Protein 1UHA (pdb70)

B-factor: mean 18.32, std 7.36, range [8.56, 45.76]

Solvent-accessible surface area: 5389 Å² total; per-residue (Å²): 116,62,84,0,7,144,186,13,116,51,136,170,6,93,92,19,81,0,0,8,87,187,1,95,28,7,36,74,124,126,66,20,33,169,27,27,66,26,49,45,74,10,88,57,0,5,204,106,56,87,45,66,104,7,59,93,103,7,7,0,6,86,155,1,124,7,7,146,56,109,109,46,23,104,106,46,25,66,22,60,49,181

Organism: Phytolacca americana (NCBI:txid3527)

Radius of gyration: 13.62 Å; Cα contacts (8 Å, |Δi|>4): 193; chains: 1; bounding box: 22×28×40 Å

Secondary structure (DSSP, 8-state):
---SBGGGTTBPPGGGPEEPTTS-EESSHHHHSTT--B-TTTTB-BGGGTTBPPSTT-EE-TTSBEE-SHHHHSTT--B---

Nearest PDB structures (foldseek):
  1ulm-assembly1_A  TM=9.918E-01  e=1.922E-17  Phytolacca americana
  1ulk-assembly1_B  TM=8.907E-01  e=1.163E-13  Phytolacca americana
  2x52-assembly1_B  TM=5.582E-01  e=2.198E-09  Triticum aestivum
  9wga-assembly1_A-2  TM=5.608E-01  e=3.756E-09  Triticum aestivum
  2dkv-assembly1_A  TM=1.006E+00  e=9.922E-05  Oryza sativa Japonica Group

CATH classification: 3.30.60.10 (+1 more: 3.30.60.10)

InterPro domains:
  IPR001002 Chitin-binding, type 1 [PF00187] (3-40)
  IPR001002 Chitin-binding, type 1 [PF00187] (44-81)
  IPR001002 Chitin-binding, type 1 [PR00451] (11-19)
  IPR001002 Chitin-binding, type 1 [PR00451] (19-26)
  IPR001002 Chitin-binding, type 1 [PR00451] (26-33)
  IPR001002 Chitin-binding, type 1 [PS50941] (1-42)
  IPR001002 Chitin-binding, type 1 [PS50941] (44-82)
  IPR001002 Chitin-binding, type 1 [SM00270] (3-40)
  IPR001002 Chitin-binding, type 1 [SM00270] (44-81)
  IPR018371 Chitin-binding, type 1, conserved site [PS00026] (13-32)
  IPR036861 Endochitinase-like superfamily [G3DSA:3.30.60.10] (1-41)
  IPR036861 Endochitinase-like superfamily [G3DSA:3.30.60.10] (42-82)
  IPR036861 Endochitinase-like superfamily [SSF57016] (3-43)
  IPR036861 Endochitinase-like superfamily [SSF57016] (43-81)

GO terms:
  GO:0008061 chitin binding (F, IDA)
  GO:0045840 positive regulation of mitotic nuclear division (P, IDA)

Sequence (82 aa):
APECGERASGKRCPNGKCCSQWGYCGTTDNYCGQGCQSQCDYWRCGRDFGGRLCEEDMCCSKYGWCGYSDDHCEDGCQSQCD

Foldseek 3Di:
DACADPVNVHDADPQLFWQALVRDGDHDCRRLNPNTDDSNCQFFADPVPVRDDHTPLFWQALVGGTHNDCRRQDPNTDDSND

Structure (mmCIF, N/CA/C/O backbone):
data_1UHA
#
_entry.id   1UHA
#
_cell.length_a   23.240
_cell.length_b   56.950
_cell.length_c   29.620
_cell.angle_alpha   90.00
_cell.angle_beta   109.30
_cell.angle_gamma   90.00
#
_symmetry.space_group_name_H-M   'P 1 21 1'
#
loop_
_entity.id
_entity.type
_entity.pdbx_description
1 polymer lectin-D2
2 non-polymer 'CALCIUM ION'
3 water water
#
loop_
_atom_site.group_PDB
_atom_site.id
_atom_site.type_symbol
_atom_site.label_atom_id
_atom_site.label_alt_id
_atom_site.label_comp_id
_atom_site.label_asym_id
_atom_site.label_entity_id
_atom_site.label_seq_id
_atom_site.pdbx_PDB_ins_code
_atom_site.Cartn_x
_atom_site.Cartn_y
_atom_site.Cartn_z
_atom_site.occupancy
_atom_site.B_iso_or_equiv
_atom_site.auth_seq_id
_atom_site.auth_comp_id
_atom_site.auth_asym_id
_atom_site.auth_atom_id
_atom_site.pdbx_PDB_model_num
ATOM 1 N N . ALA A 1 1 ? 2.208 22.362 29.980 1.00 29.04 1 ALA A N 1
ATOM 2 C CA . ALA A 1 1 ? 2.863 21.460 30.966 1.00 28.70 1 ALA A CA 1
ATOM 3 C C . ALA A 1 1 ? 3.289 20.161 30.288 1.00 28.22 1 ALA A C 1
ATOM 4 O O . ALA A 1 1 ? 2.491 19.520 29.601 1.00 29.14 1 ALA A O 1
ATOM 6 N N . PRO A 1 2 ? 4.558 19.760 30.472 1.00 28.44 2 PRO A N 1
ATOM 7 C CA . PRO A 1 2 ? 5.078 18.528 29.870 1.00 26.75 2 PRO A CA 1
ATOM 8 C C . PRO A 1 2 ? 4.082 17.383 29.999 1.00 25.88 2 PRO A C 1
ATOM 9 O O . PRO A 1 2 ? 3.481 17.190 31.054 1.00 26.75 2 PRO A O 1
ATOM 13 N N . GLU A 1 3 ? 3.905 16.630 28.9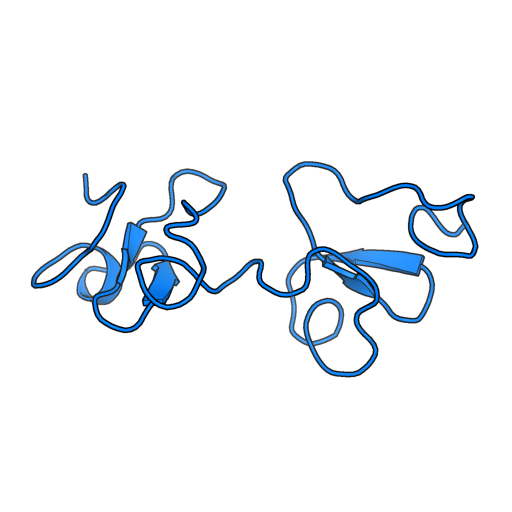20 1.00 23.90 3 GLU A N 1
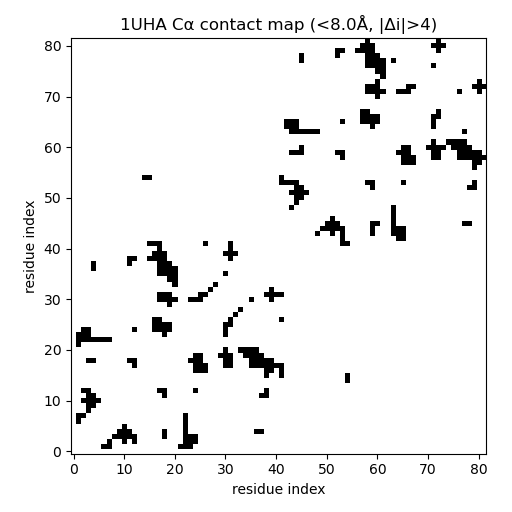ATOM 14 C CA . GLU A 1 3 ? 2.957 15.524 28.922 1.00 21.91 3 GLU A CA 1
ATOM 15 C C . GLU A 1 3 ? 3.603 14.160 28.728 1.00 18.99 3 GLU A C 1
ATOM 16 O O . GLU A 1 3 ? 2.929 13.135 28.820 1.00 18.72 3 GLU A O 1
ATOM 22 N N . CYS A 1 4 ? 4.902 14.141 28.452 1.00 15.31 4 CYS A N 1
ATOM 23 C CA . CYS A 1 4 ? 5.596 12.879 28.245 1.00 13.23 4 CYS A CA 1
ATOM 24 C C . CYS A 1 4 ? 7.072 12.982 28.609 1.00 12.87 4 CYS A C 1
ATOM 25 O O . CYS A 1 4 ? 7.617 14.077 28.756 1.00 12.90 4 CYS A O 1
ATOM 28 N N . GLY A 1 5 ? 7.711 11.829 28.764 1.00 13.30 5 GLY A N 1
ATOM 29 C CA . GLY A 1 5 ? 9.129 11.811 29.067 1.00 14.42 5 GLY A CA 1
ATOM 30 C C . GLY A 1 5 ? 9.532 11.873 30.526 1.00 15.89 5 GLY A C 1
ATOM 31 O O . GLY A 1 5 ? 8.708 11.705 31.430 1.00 14.65 5 GLY A O 1
ATOM 32 N N . GLU A 1 6 ? 10.818 12.129 30.743 1.00 16.97 6 GLU A N 1
ATOM 33 C CA . GLU A 1 6 ? 11.390 12.210 32.079 1.00 20.36 6 GLU A CA 1
ATOM 34 C C . GLU A 1 6 ? 10.737 13.268 32.956 1.00 22.08 6 GLU A C 1
ATOM 35 O O . GLU A 1 6 ? 10.777 13.170 34.180 1.00 24.31 6 GLU A O 1
ATOM 41 N N . ARG A 1 7 ? 10.143 14.281 32.335 1.00 21.38 7 ARG A N 1
ATOM 42 C CA . ARG A 1 7 ? 9.482 15.339 33.088 1.00 23.72 7 ARG A CA 1
ATOM 43 C C . ARG A 1 7 ? 8.016 15.050 33.344 1.00 23.50 7 ARG A C 1
ATOM 44 O O . ARG A 1 7 ? 7.322 15.846 33.969 1.00 24.71 7 ARG A O 1
ATOM 52 N N . ALA A 1 8 ? 7.552 13.909 32.848 1.00 22.85 8 ALA A N 1
ATOM 53 C CA . ALA A 1 8 ? 6.171 13.486 33.026 1.00 22.05 8 ALA A CA 1
ATOM 54 C C . ALA A 1 8 ? 6.139 12.087 33.631 1.00 21.16 8 ALA A C 1
ATOM 55 O O . ALA A 1 8 ? 5.284 11.270 33.298 1.00 20.58 8 ALA A O 1
ATOM 57 N N . SER A 1 9 ? 7.094 11.820 34.516 1.00 20.45 9 SER A N 1
ATOM 58 C CA . SER A 1 9 ? 7.190 10.534 35.199 1.00 19.90 9 SER A CA 1
ATOM 59 C C . SER A 1 9 ? 7.335 9.328 34.271 1.00 18.75 9 SER A C 1
ATOM 60 O O . SER A 1 9 ? 6.995 8.205 34.649 1.00 20.88 9 SER A O 1
ATOM 63 N N . GLY A 1 10 ? 7.833 9.553 33.058 1.00 16.28 10 GLY A N 1
ATOM 64 C CA . GLY A 1 10 ? 8.021 8.452 32.130 1.00 15.50 10 GLY A CA 1
ATOM 65 C C . GLY A 1 10 ? 6.830 8.124 31.249 1.00 15.36 10 GLY A C 1
ATOM 66 O O . GLY A 1 10 ? 6.832 7.104 30.553 1.00 16.22 10 GLY A O 1
ATOM 67 N N . LYS A 1 11 ? 5.808 8.972 31.279 1.00 13.86 11 LYS A N 1
ATOM 68 C CA . LYS A 1 11 ? 4.626 8.750 30.454 1.00 14.39 11 LYS A CA 1
ATOM 69 C C . LYS A 1 11 ? 4.997 8.740 28.978 1.00 14.51 11 LYS A C 1
ATOM 70 O O . LYS A 1 11 ? 5.830 9.527 28.531 1.00 14.11 11 LYS A O 1
ATOM 76 N N . ARG A 1 12 ? 4.370 7.842 28.226 1.00 15.08 12 ARG A N 1
ATOM 77 C CA . ARG A 1 12 ? 4.604 7.746 26.793 1.00 15.65 12 ARG A CA 1
ATOM 78 C C . ARG A 1 12 ? 3.428 8.401 26.082 1.00 15.95 12 ARG A C 1
ATOM 79 O O . ARG A 1 12 ? 2.329 8.480 26.629 1.00 16.25 12 ARG A O 1
ATOM 87 N N . CYS A 1 13 ? 3.662 8.875 24.865 1.00 14.83 13 CYS A N 1
ATOM 88 C CA . CYS A 1 13 ? 2.610 9.527 24.097 1.00 14.89 13 CYS A CA 1
ATOM 89 C C . CYS A 1 13 ? 1.568 8.549 23.580 1.00 16.25 13 CYS A C 1
ATOM 90 O O . CYS A 1 13 ? 1.883 7.412 23.224 1.00 17.24 13 CYS A O 1
ATOM 93 N N . PRO A 1 14 ? 0.304 8.984 23.534 1.00 16.61 14 PRO A N 1
ATOM 94 C CA . PRO A 1 14 ? -0.764 8.118 23.041 1.00 17.88 14 PRO A CA 1
ATOM 95 C C . PRO A 1 14 ? -0.601 7.938 21.536 1.00 18.56 14 PRO A C 1
ATOM 96 O O . PRO A 1 14 ? 0.069 8.736 20.875 1.00 17.31 14 PRO A O 1
ATOM 100 N N . ASN A 1 15 ? -1.204 6.882 21.008 1.00 18.92 15 ASN A N 1
ATOM 101 C CA . ASN A 1 15 ? -1.143 6.587 19.582 1.00 20.40 15 ASN A CA 1
ATOM 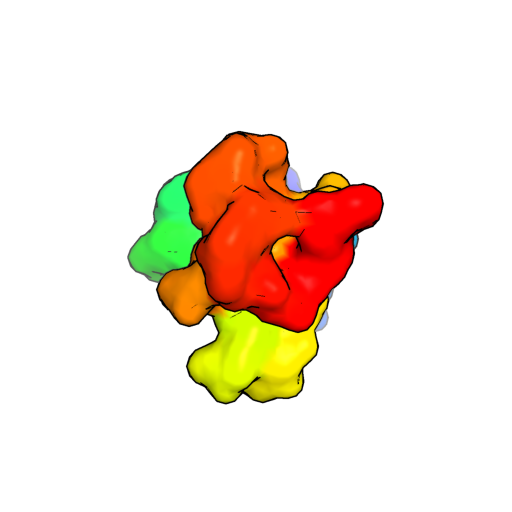102 C C . ASN A 1 15 ? 0.285 6.490 19.049 1.00 19.33 15 ASN A C 1
ATOM 103 O O . ASN A 1 15 ? 0.551 6.834 17.896 1.00 18.52 15 ASN A O 1
ATOM 108 N N . GLY A 1 16 ? 1.193 6.023 19.904 1.00 17.76 16 GLY A N 1
ATOM 109 C CA . GLY A 1 16 ? 2.588 5.845 19.530 1.00 16.22 16 GLY A CA 1
ATOM 110 C C . GLY A 1 16 ? 3.384 7.050 19.058 1.00 14.54 16 GLY A C 1
ATOM 111 O O . GLY A 1 16 ? 4.444 6.882 18.451 1.00 15.71 16 GLY A O 1
ATOM 112 N N . LYS A 1 17 ? 2.903 8.257 19.337 1.00 14.09 17 LYS A N 1
ATOM 113 C CA . LYS A 1 17 ? 3.605 9.465 18.909 1.00 13.71 17 LYS A CA 1
ATOM 114 C C . LYS A 1 17 ? 4.954 9.669 19.599 1.00 12.71 17 LYS A C 1
ATOM 115 O O . LYS A 1 17 ? 5.211 9.125 20.675 1.00 12.55 17 LYS A O 1
ATOM 121 N N . CYS A 1 18 ? 5.815 10.463 18.968 1.00 10.02 18 CYS A N 1
ATOM 122 C CA . CYS A 1 18 ? 7.143 10.745 19.505 1.00 9.54 18 CYS A CA 1
ATOM 123 C C . CYS A 1 18 ? 7.101 11.773 20.617 1.00 10.49 18 CYS A C 1
ATOM 124 O O . CYS A 1 18 ? 6.330 12.728 20.564 1.00 11.37 18 CYS A O 1
ATOM 127 N N . CYS A 1 19 ? 7.945 11.574 21.621 1.00 11.38 19 CYS A N 1
ATOM 128 C CA . CYS A 1 19 ? 8.034 12.513 22.725 1.00 10.91 19 CYS A CA 1
ATOM 129 C C . CYS A 1 19 ? 9.298 13.342 22.494 1.00 11.02 19 CYS A C 1
ATOM 130 O O . CYS A 1 19 ? 10.410 12.809 22.467 1.00 11.70 19 CYS A O 1
ATOM 133 N N . SER A 1 20 ? 9.121 14.645 22.314 1.00 10.91 20 SER A N 1
ATOM 134 C CA . SER A 1 20 ? 10.241 15.545 22.053 1.00 11.96 20 SER A CA 1
ATOM 135 C C . SER A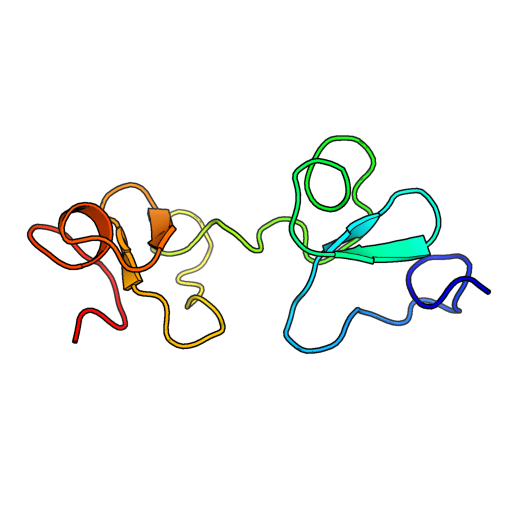 1 20 ? 11.165 15.707 23.250 1.00 12.36 20 SER A C 1
ATOM 136 O O . SER A 1 20 ? 10.834 15.319 24.372 1.00 11.76 20 SER A O 1
ATOM 139 N N . GLN A 1 21 ? 12.325 16.302 23.0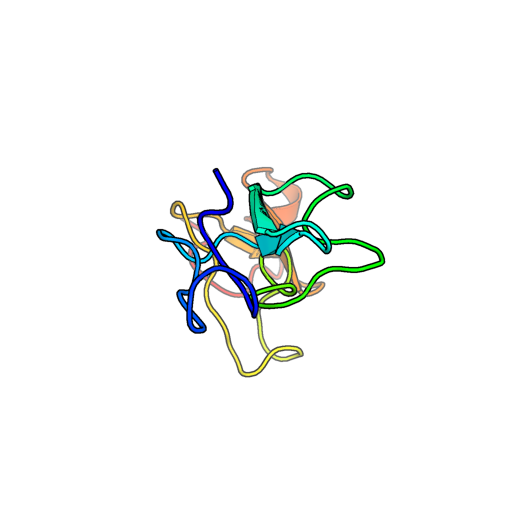01 1.00 15.47 21 GLN A N 1
ATOM 140 C CA . GLN A 1 21 ? 13.304 16.536 24.052 1.00 15.45 21 GLN A CA 1
ATOM 141 C C . GLN A 1 21 ? 12.712 17.324 25.213 1.00 14.25 21 GLN A C 1
ATOM 142 O O . GLN A 1 21 ? 13.123 17.154 26.360 1.00 15.05 21 GLN A O 1
ATOM 148 N N . TRP A 1 22 ? 11.734 18.175 24.919 1.00 12.95 22 TRP A N 1
ATOM 149 C CA . TRP A 1 22 ? 11.134 19.006 25.952 1.00 12.86 22 TRP A CA 1
ATOM 150 C C . TRP A 1 22 ? 9.845 18.493 26.575 1.00 12.69 22 TRP A C 1
ATOM 151 O O . TRP A 1 22 ? 9.187 19.204 27.335 1.00 14.92 22 TRP A O 1
ATOM 162 N N . GLY A 1 23 ? 9.488 17.254 26.255 1.00 11.07 23 GLY A N 1
ATOM 163 C CA . GLY A 1 23 ? 8.307 16.659 26.849 1.00 10.84 23 GLY A CA 1
ATOM 164 C C . GLY A 1 23 ? 6.955 16.860 26.202 1.00 10.97 23 GLY A C 1
ATOM 165 O O . GLY A 1 23 ? 5.945 16.862 26.896 1.00 11.85 23 GLY A O 1
ATOM 166 N N . TYR A 1 24 ? 6.923 17.027 24.886 1.00 9.65 24 TYR A N 1
ATOM 167 C CA . TYR A 1 24 ? 5.657 17.201 24.186 1.00 10.92 24 TYR A CA 1
ATOM 168 C C . TYR A 1 24 ? 5.517 16.146 23.099 1.00 9.90 24 TYR A C 1
ATOM 169 O O . TYR A 1 24 ? 6.512 15.682 22.540 1.00 11.01 24 TYR A O 1
ATOM 178 N N . CYS A 1 25 ? 4.273 15.770 22.811 1.00 11.03 25 CYS A N 1
ATOM 179 C CA . CYS A 1 25 ? 3.974 14.750 21.812 1.00 10.64 25 CYS A CA 1
ATOM 180 C C . CYS A 1 25 ? 3.748 15.303 20.411 1.00 11.44 25 CYS A C 1
ATOM 181 O O . CYS A 1 25 ? 3.072 16.316 20.230 1.00 12.87 25 CYS A O 1
ATOM 184 N N . GLY A 1 26 ? 4.306 14.617 19.418 1.00 12.37 26 GLY A N 1
ATOM 185 C CA . GLY A 1 26 ? 4.154 15.054 18.044 1.00 13.26 26 GLY A CA 1
ATOM 186 C C . GLY A 1 26 ? 4.693 14.040 17.054 1.00 13.26 26 GLY A C 1
ATOM 187 O O . GLY A 1 26 ? 5.219 12.996 17.446 1.00 12.46 26 GLY A O 1
ATOM 188 N N . THR A 1 27 ? 4.568 14.351 15.768 1.00 14.89 27 THR A N 1
ATOM 189 C CA . THR A 1 27 ? 5.035 13.456 14.716 1.00 15.44 27 THR A CA 1
ATOM 190 C C . THR A 1 27 ? 5.956 14.133 13.705 1.00 15.42 27 THR A C 1
ATOM 191 O O . THR A 1 27 ? 6.433 13.485 12.773 1.00 16.15 27 THR A O 1
ATOM 195 N N . THR A 1 28 ? 6.206 15.429 13.873 1.00 17.52 28 THR A N 1
ATOM 196 C CA . THR A 1 28 ? 7.091 16.133 12.946 1.00 19.14 28 THR A CA 1
ATOM 197 C C . THR A 1 28 ? 8.537 15.876 13.353 1.00 20.08 28 THR A C 1
ATOM 198 O O . THR A 1 28 ? 8.796 15.306 14.411 1.00 18.83 28 THR A O 1
ATOM 202 N N . ASP A 1 29 ? 9.477 16.301 12.515 1.00 20.41 29 ASP A N 1
ATOM 203 C CA . ASP A 1 29 ? 10.893 16.104 12.806 1.00 21.57 29 ASP A CA 1
ATOM 204 C C . ASP A 1 29 ? 11.309 16.757 14.121 1.00 21.73 29 ASP A C 1
ATOM 205 O O . ASP A 1 29 ? 12.307 16.366 14.722 1.00 21.11 29 ASP A O 1
ATOM 210 N N . ASN A 1 30 ? 10.545 17.749 14.566 1.00 21.69 30 ASN A N 1
ATOM 211 C CA . ASN A 1 30 ? 10.859 18.440 15.811 1.00 21.30 30 ASN A CA 1
ATOM 212 C C . ASN A 1 30 ? 10.486 17.611 17.037 1.00 20.34 30 ASN A C 1
ATOM 213 O O . A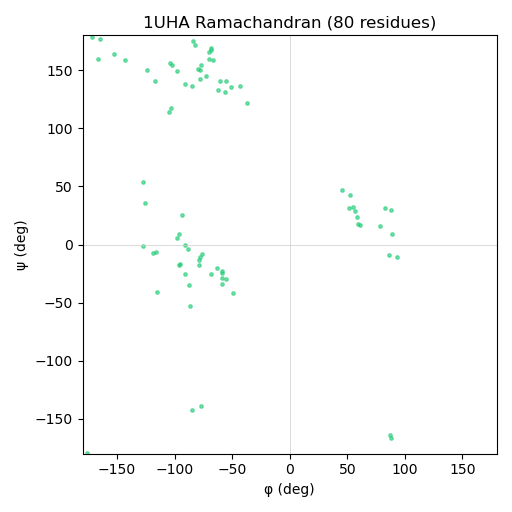SN A 1 30 ? 10.815 17.971 18.165 1.00 20.84 30 ASN A O 1
ATOM 218 N N . TYR A 1 31 ? 9.803 16.496 16.806 1.00 16.49 31 TYR A N 1
ATOM 219 C CA . TYR A 1 31 ? 9.392 15.606 17.886 1.00 14.60 31 TYR A CA 1
ATOM 220 C C . TYR A 1 31 ? 10.084 14.256 17.769 1.00 14.20 31 TYR A C 1
ATOM 221 O O . TYR A 1 31 ? 10.520 13.681 18.765 1.00 13.24 31 TYR A O 1
ATOM 230 N N . CYS A 1 32 ? 10.190 13.762 16.540 1.00 14.22 32 CYS A N 1
ATOM 231 C CA . CYS A 1 32 ? 10.798 12.461 16.282 1.00 15.75 32 CYS A CA 1
ATOM 232 C C . CYS A 1 32 ? 12.274 12.540 15.919 1.00 18.75 32 CYS A C 1
ATOM 233 O O . CYS A 1 32 ? 12.988 11.537 15.982 1.00 20.65 32 CYS A O 1
ATOM 236 N N . GLY A 1 33 ? 12.725 13.731 15.544 1.00 19.34 33 GLY A N 1
ATOM 237 C CA . GLY A 1 33 ? 14.111 13.908 15.153 1.00 21.65 33 GLY A CA 1
ATOM 238 C C . GLY A 1 33 ? 15.104 13.963 16.298 1.00 22.99 33 GLY A C 1
ATOM 239 O O . GLY A 1 33 ? 15.007 13.206 17.264 1.00 23.95 33 GLY A O 1
ATOM 240 N N . GLN A 1 34 ? 16.068 14.870 16.181 1.00 24.57 34 GLN A N 1
ATOM 241 C CA . GLN A 1 34 ? 17.100 15.032 17.195 1.00 25.32 34 GLN A CA 1
ATOM 242 C C . GLN A 1 34 ? 16.495 15.442 18.535 1.00 24.23 34 GLN A C 1
ATOM 243 O O . GLN A 1 34 ? 15.655 16.341 18.601 1.00 25.61 34 GLN A O 1
ATOM 249 N N . GLY A 1 35 ? 16.921 14.768 19.599 1.00 22.41 35 GLY A N 1
ATOM 250 C CA . GLY A 1 35 ? 16.418 15.074 20.924 1.00 20.01 35 GLY A CA 1
ATOM 251 C C . GLY A 1 35 ? 15.229 14.232 21.347 1.00 17.71 35 GLY A C 1
ATOM 252 O O . GLY A 1 35 ? 14.834 14.262 22.511 1.00 17.54 35 GLY A O 1
ATOM 253 N N . CYS A 1 36 ? 14.654 13.479 20.413 1.00 17.12 36 CYS A N 1
ATOM 254 C CA . CYS A 1 36 ? 13.499 12.644 20.728 1.00 15.68 36 CYS A CA 1
ATOM 255 C C . CYS A 1 36 ? 13.791 11.685 21.879 1.00 15.74 36 CYS A C 1
ATOM 256 O O . CYS A 1 36 ? 14.813 10.995 21.881 1.00 17.74 36 CYS A O 1
ATOM 259 N N . GLN A 1 37 ? 12.881 11.644 22.848 1.00 15.51 37 GLN A N 1
ATOM 260 C CA . GLN A 1 37 ? 13.022 10.792 24.028 1.00 16.19 37 GLN A CA 1
ATOM 261 C C . GLN A 1 37 ? 12.501 9.367 23.855 1.00 16.03 37 GLN A C 1
ATOM 262 O O . GLN A 1 37 ? 13.218 8.402 24.126 1.00 16.70 37 GLN A O 1
ATOM 268 N N . SER A 1 38 ? 11.254 9.233 23.416 1.00 14.47 38 SER A N 1
ATOM 269 C CA . SER A 1 38 ? 10.653 7.913 23.261 1.00 14.17 38 SER A CA 1
ATOM 270 C C . SER A 1 38 ? 9.739 7.784 22.047 1.00 13.91 38 SER A C 1
ATOM 271 O O . SER A 1 38 ? 9.231 8.781 21.531 1.00 12.81 38 SER A O 1
ATOM 274 N N . GLN A 1 39 ? 9.529 6.540 21.615 1.00 12.71 39 GLN A N 1
ATOM 275 C CA . GLN A 1 39 ? 8.683 6.222 20.466 1.00 12.83 39 GLN A CA 1
ATOM 276 C C . GLN A 1 39 ? 9.102 7.032 19.245 1.00 13.09 39 GLN A C 1
ATOM 277 O O . GLN A 1 39 ? 8.274 7.521 18.481 1.00 14.85 39 GLN A O 1
ATOM 283 N N . CYS A 1 40 ? 10.416 7.127 19.061 1.00 12.97 40 CYS A N 1
ATOM 284 C CA . CYS A 1 40 ? 11.015 7.889 17.975 1.00 13.46 40 CYS A CA 1
ATOM 285 C C . CYS A 1 40 ? 10.996 7.228 16.600 1.00 15.30 40 CYS A C 1
ATOM 286 O O . CYS A 1 40 ? 11.300 7.877 15.599 1.00 16.01 40 CYS A O 1
ATOM 289 N N . ASP A 1 41 ? 10.639 5.948 16.552 1.00 15.56 41 ASP A N 1
ATOM 290 C CA . ASP A 1 41 ? 10.583 5.211 15.292 1.00 17.09 41 ASP A CA 1
ATOM 291 C C . ASP A 1 41 ? 9.179 5.234 14.694 1.00 14.52 41 ASP A C 1
ATOM 292 O O . ASP A 1 41 ? 8.810 4.347 13.922 1.00 13.33 41 ASP A O 1
ATOM 297 N N . TYR A 1 42 ? 8.405 6.256 15.044 1.00 12.12 42 TYR A N 1
ATOM 298 C CA . TYR A 1 42 ? 7.034 6.393 14.560 1.00 12.59 42 TYR A CA 1
ATOM 299 C C . TYR A 1 42 ? 6.870 6.221 13.049 1.00 11.67 42 TYR A C 1
ATOM 300 O O . TYR A 1 42 ? 5.926 5.571 12.594 1.00 14.54 42 TYR A O 1
ATOM 309 N N . TRP A 1 43 ? 7.785 6.792 12.274 1.00 11.30 43 TRP A N 1
ATOM 310 C CA . TRP A 1 43 ? 7.687 6.710 10.823 1.00 10.37 43 TRP A CA 1
ATOM 311 C C . TRP A 1 43 ? 8.345 5.506 10.165 1.00 10.19 43 TRP A C 1
ATOM 312 O O . TRP A 1 43 ? 8.243 5.337 8.949 1.00 11.45 43 TRP A O 1
ATOM 323 N N . ARG A 1 44 ? 9.014 4.672 10.955 1.00 11.53 44 ARG A N 1
ATOM 324 C CA . ARG A 1 44 ? 9.680 3.494 10.404 1.00 11.63 44 ARG A CA 1
ATOM 325 C C . ARG A 1 44 ? 8.868 2.246 10.715 1.00 11.83 44 ARG A C 1
ATOM 326 O O . ARG A 1 44 ? 8.104 2.217 11.678 1.00 13.38 44 ARG A O 1
ATOM 334 N N . CYS A 1 45 ? 9.051 1.206 9.911 1.00 9.96 45 CYS A N 1
ATOM 335 C CA . CYS A 1 45 ? 8.271 -0.011 10.085 1.00 10.88 45 CYS A CA 1
ATOM 336 C C . CYS A 1 45 ? 8.899 -1.160 9.311 1.00 10.60 45 CYS A C 1
ATOM 337 O O . CYS A 1 45 ? 9.895 -0.983 8.611 1.00 10.86 45 CYS A O 1
ATOM 340 N N . GLY A 1 46 ? 8.305 -2.341 9.442 1.00 12.22 46 GLY A N 1
ATOM 341 C CA . GLY A 1 46 ? 8.789 -3.489 8.700 1.00 11.92 46 GLY A CA 1
ATOM 342 C C . GLY A 1 46 ? 9.89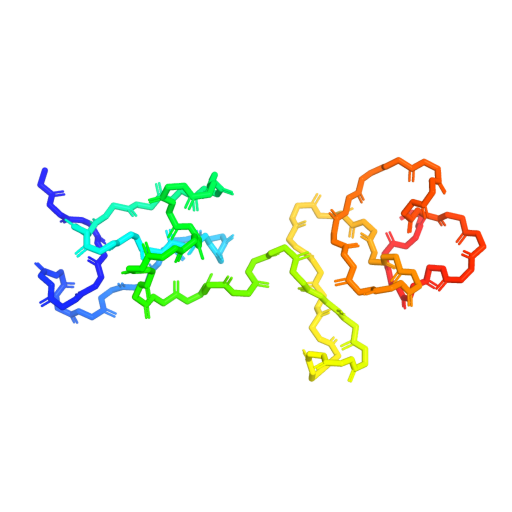4 -4.329 9.306 1.00 12.51 46 GLY A C 1
ATOM 343 O O . GLY A 1 46 ? 10.186 -4.243 10.496 1.00 12.58 46 GLY A O 1
ATOM 344 N N . ARG A 1 47 ? 10.515 -5.137 8.456 1.00 12.92 47 ARG A N 1
ATOM 345 C CA . ARG A 1 47 ? 11.583 -6.041 8.863 1.00 14.60 47 ARG A CA 1
ATOM 346 C C . ARG A 1 47 ? 12.806 -5.387 9.500 1.00 15.64 47 ARG A C 1
ATOM 347 O O . ARG A 1 47 ? 13.485 -6.013 10.314 1.00 17.34 47 ARG A O 1
ATOM 355 N N . ASP A 1 48 ? 13.100 -4.142 9.136 1.00 14.46 48 ASP A N 1
ATOM 356 C CA . ASP A 1 48 ? 14.255 -3.456 9.713 1.00 14.49 48 ASP A CA 1
ATOM 357 C C . ASP A 1 48 ? 13.954 -2.928 11.108 1.00 14.10 48 ASP A C 1
ATOM 358 O O . ASP A 1 48 ? 14.864 -2.544 11.845 1.00 16.42 48 ASP A O 1
ATOM 363 N N . PHE A 1 49 ? 12.675 -2.908 11.468 1.00 13.76 49 PHE A N 1
ATOM 364 C CA . PHE A 1 49 ? 12.269 -2.400 12.768 1.00 15.24 49 PHE A CA 1
ATOM 365 C C . PHE A 1 49 ? 11.399 -3.359 13.572 1.00 16.57 49 PHE A C 1
ATOM 366 O O . PHE A 1 49 ? 10.309 -3.003 14.026 1.00 17.12 49 PHE A O 1
ATOM 374 N N . GLY A 1 50 ? 11.901 -4.577 13.749 1.00 18.15 50 GLY A N 1
ATOM 375 C CA . GLY A 1 50 ? 11.191 -5.580 14.522 1.00 18.85 50 GLY A CA 1
ATOM 376 C C . GLY A 1 50 ? 9.829 -5.991 14.001 1.00 18.96 50 GLY A C 1
ATOM 377 O O . GLY A 1 50 ? 9.045 -6.590 14.737 1.00 20.85 50 GLY A O 1
ATOM 378 N N . GLY A 1 51 ? 9.545 -5.675 12.741 1.00 17.09 51 GLY A N 1
ATOM 379 C CA . GLY A 1 51 ? 8.264 -6.031 12.156 1.00 17.45 51 GLY A CA 1
ATOM 380 C C . GLY A 1 51 ? 7.140 -5.105 12.583 1.00 15.78 51 GLY A C 1
ATOM 381 O O . GLY A 1 51 ? 5.963 -5.425 12.418 1.00 17.24 51 GLY A O 1
ATOM 382 N N . ARG A 1 52 ? 7.505 -3.950 13.127 1.00 15.09 52 ARG A N 1
ATOM 383 C CA . ARG A 1 52 ? 6.529 -2.969 13.591 1.00 14.62 52 ARG A CA 1
ATOM 384 C C . ARG A 1 52 ? 5.525 -2.550 12.523 1.00 13.84 52 ARG A C 1
ATOM 385 O O . ARG A 1 52 ? 5.874 -2.381 11.355 1.00 14.27 52 ARG A O 1
ATOM 393 N N . LEU A 1 53 ? 4.272 -2.391 12.942 1.00 13.56 53 LEU A N 1
ATOM 394 C CA . LEU A 1 53 ? 3.205 -1.959 12.047 1.00 13.01 53 LEU A CA 1
ATOM 395 C C . LEU A 1 53 ? 3.014 -0.460 12.247 1.00 13.61 53 LEU A C 1
ATOM 396 O O . LEU A 1 53 ? 3.234 0.056 13.342 1.00 13.96 53 LEU A O 1
ATOM 401 N N . CYS A 1 54 ? 2.603 0.240 11.196 1.00 12.15 54 CYS A N 1
ATOM 402 C CA . CYS A 1 54 ? 2.386 1.681 11.293 1.00 11.96 54 CYS A CA 1
ATOM 403 C C . CYS A 1 54 ? 1.080 2.018 11.995 1.00 13.03 54 CYS A C 1
ATOM 404 O O . CYS A 1 54 ? 0.134 1.229 11.991 1.00 13.98 54 CYS A O 1
ATOM 407 N N . GLU A 1 55 ? 1.036 3.205 12.591 1.00 12.84 55 GLU A N 1
ATOM 408 C CA . GLU A 1 55 ? -0.164 3.680 13.260 1.00 12.78 55 GLU A CA 1
ATOM 409 C C . GLU A 1 55 ? -1.055 4.297 12.183 1.00 13.73 55 GLU A C 1
ATOM 410 O O . GLU A 1 55 ? -0.658 4.396 11.019 1.00 13.69 55 GLU A O 1
ATOM 416 N N . GLU A 1 56 ? -2.258 4.699 12.577 1.00 13.52 56 GLU A N 1
ATOM 417 C CA . GLU A 1 56 ? -3.204 5.343 11.673 1.00 13.65 56 GLU A CA 1
ATOM 418 C C . GLU A 1 56 ? -3.471 4.602 10.359 1.00 12.86 56 GLU A C 1
ATOM 419 O O . GLU A 1 56 ? -3.744 5.232 9.338 1.00 13.19 56 GLU A O 1
ATOM 425 N N . ASP A 1 57 ? -3.400 3.274 10.390 1.00 11.90 57 ASP A N 1
ATOM 426 C CA . ASP A 1 57 ? -3.653 2.448 9.207 1.00 12.03 57 ASP A CA 1
ATOM 427 C C . ASP A 1 57 ? -2.756 2.784 8.013 1.00 12.92 57 ASP A C 1
ATOM 428 O O . ASP A 1 57 ? -3.152 2.595 6.862 1.00 11.53 57 ASP A O 1
ATOM 433 N N . MET A 1 58 ? -1.551 3.281 8.274 1.00 10.90 58 MET A N 1
ATOM 434 C CA . MET A 1 58 ? -0.630 3.608 7.188 1.00 10.91 58 MET A CA 1
ATOM 435 C C . MET A 1 58 ? 0.050 2.363 6.628 1.00 8.76 58 MET A C 1
ATOM 436 O O . MET A 1 58 ? 0.252 1.382 7.342 1.00 10.74 58 MET A O 1
ATOM 441 N N . CYS A 1 59 ? 0.393 2.409 5.343 1.00 8.56 59 CYS A N 1
ATOM 442 C CA . CYS A 1 59 ? 1.083 1.298 4.700 1.00 8.73 59 CYS A CA 1
ATOM 443 C C . CYS A 1 59 ? 2.558 1.374 5.054 1.00 10.39 59 CYS A C 1
ATOM 444 O O . CYS A 1 59 ? 3.090 2.460 5.297 1.00 11.36 59 CYS A O 1
ATOM 447 N N . CYS A 1 60 ? 3.215 0.221 5.084 1.00 8.80 60 CYS A N 1
ATOM 448 C CA . CYS A 1 60 ? 4.644 0.180 5.353 1.00 9.80 60 CYS A CA 1
ATOM 449 C C . CYS A 1 60 ? 5.320 -0.103 4.015 1.00 10.36 60 CYS A C 1
ATOM 450 O O . CYS A 1 60 ? 5.138 -1.174 3.436 1.00 10.82 60 CYS A O 1
ATOM 453 N N . SER A 1 61 ? 6.091 0.860 3.519 1.00 9.60 61 SER A N 1
ATOM 454 C CA . SER A 1 61 ? 6.758 0.701 2.231 1.00 10.17 61 SER A CA 1
ATOM 455 C C . SER A 1 61 ? 7.852 -0.356 2.244 1.00 10.63 61 SER A C 1
ATOM 456 O O . SER A 1 61 ? 8.262 -0.836 3.300 1.00 11.33 61 SER A O 1
ATOM 459 N N . LYS A 1 62 ? 8.327 -0.704 1.053 1.00 12.05 62 LYS A N 1
ATOM 460 C CA . LYS A 1 62 ? 9.383 -1.698 0.910 1.00 12.75 62 LYS A CA 1
ATOM 461 C C . LYS A 1 62 ? 10.677 -1.237 1.576 1.00 13.51 62 LYS A C 1
ATOM 462 O O . LYS A 1 62 ? 11.540 -2.053 1.895 1.00 15.96 62 LYS A O 1
ATOM 468 N N . TYR A 1 63 ? 10.808 0.069 1.788 1.00 12.91 63 TYR A N 1
ATOM 469 C CA . TYR A 1 63 ? 12.001 0.610 2.425 1.00 13.33 63 TYR A CA 1
ATOM 470 C C . TYR A 1 63 ? 11.799 0.872 3.916 1.00 11.78 63 TYR A C 1
ATOM 471 O O . TYR A 1 63 ? 12.670 1.437 4.577 1.00 11.91 63 TYR A O 1
ATOM 480 N N . GLY A 1 64 ? 10.643 0.469 4.440 1.00 10.30 64 GLY A N 1
ATOM 481 C CA . GLY A 1 64 ? 10.387 0.639 5.859 1.00 10.79 64 GLY A CA 1
ATOM 482 C C . GLY A 1 64 ? 9.898 1.996 6.323 1.00 9.65 64 GLY A C 1
ATOM 483 O O . GLY A 1 64 ? 10.194 2.413 7.443 1.00 10.29 64 GLY A O 1
ATOM 484 N N . TRP A 1 65 ? 9.157 2.693 5.468 1.00 9.32 65 TRP A N 1
ATOM 485 C CA . TRP A 1 65 ? 8.607 3.998 5.824 1.00 9.53 65 TRP A CA 1
ATOM 486 C C . TRP A 1 65 ? 7.084 3.952 5.818 1.00 9.91 65 TRP A C 1
ATOM 487 O O . TRP A 1 65 ? 6.478 3.320 4.952 1.00 10.15 65 TRP A O 1
ATOM 498 N N . CYS A 1 66 ? 6.476 4.623 6.792 1.00 9.25 66 CYS A N 1
ATOM 499 C CA . CYS A 1 66 ? 5.023 4.672 6.918 1.00 8.63 66 CYS A CA 1
ATOM 500 C C . CYS A 1 66 ? 4.411 5.767 6.052 1.00 10.03 66 CYS A C 1
ATOM 501 O O . CYS A 1 66 ? 4.913 6.889 6.017 1.00 11.31 66 CYS A O 1
ATOM 504 N N . GLY A 1 67 ? 3.313 5.440 5.374 1.00 9.12 67 GLY A N 1
ATOM 505 C CA . GLY A 1 67 ? 2.657 6.417 4.519 1.00 10.94 67 GLY A CA 1
ATOM 506 C C . GLY A 1 67 ? 1.372 5.921 3.881 1.00 11.58 67 GLY A C 1
ATOM 507 O O . GLY A 1 67 ? 0.966 4.779 4.098 1.00 12.34 67 GLY A O 1
ATOM 508 N N . TYR A 1 68 ? 0.741 6.782 3.085 1.00 11.49 68 TYR A N 1
ATOM 509 C CA . TYR A 1 68 ? -0.514 6.454 2.409 1.00 12.21 68 TYR A CA 1
ATOM 510 C C . TYR A 1 68 ? -0.412 6.496 0.885 1.00 13.22 68 TYR A C 1
ATOM 511 O O . TYR A 1 68 ? -1.359 6.121 0.195 1.00 14.56 68 TYR A O 1
ATOM 520 N N . SER A 1 69 ? 0.719 6.952 0.359 1.00 12.10 69 SER A N 1
ATOM 521 C CA . SER A 1 69 ? 0.871 7.076 -1.090 1.00 12.57 69 SER A CA 1
ATOM 522 C C . SER A 1 69 ? 0.963 5.745 -1.820 1.00 12.99 69 SER A C 1
ATOM 523 O O . SER A 1 69 ? 1.168 4.701 -1.202 1.00 12.31 69 SER A O 1
ATOM 52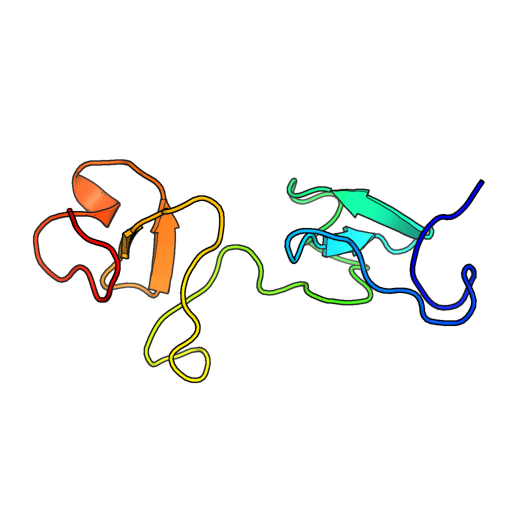6 N N . ASP A 1 70 ? 0.800 5.793 -3.139 1.00 14.01 70 ASP A N 1
ATOM 527 C CA . ASP A 1 70 ? 0.892 4.594 -3.964 1.00 14.50 70 ASP A CA 1
ATOM 528 C C . ASP A 1 70 ? 2.273 3.975 -3.785 1.00 14.60 70 ASP A C 1
ATOM 529 O O . ASP A 1 70 ? 2.426 2.757 -3.815 1.00 15.21 70 ASP A O 1
ATOM 534 N N . ASP A 1 71 ? 3.281 4.819 -3.594 1.00 14.28 71 ASP A N 1
ATOM 535 C CA . ASP A 1 71 ? 4.641 4.326 -3.428 1.00 16.10 71 ASP A CA 1
ATOM 536 C C . ASP A 1 71 ? 4.817 3.577 -2.107 1.00 14.88 71 ASP A C 1
ATOM 537 O O . ASP A 1 71 ? 5.693 2.720 -1.986 1.00 16.78 71 ASP A O 1
ATOM 542 N N . HIS A 1 72 ? 3.983 3.895 -1.121 1.00 13.00 72 HIS A N 1
ATOM 543 C CA . HIS A 1 72 ? 4.051 3.225 0.177 1.00 12.11 72 HIS A CA 1
ATOM 544 C C . HIS A 1 72 ? 3.213 1.952 0.193 1.00 12.60 72 HIS A C 1
ATOM 545 O O . HIS A 1 72 ? 3.569 0.969 0.842 1.00 11.48 72 HIS A O 1
ATOM 552 N N . CYS A 1 73 ? 2.091 1.987 -0.518 1.00 10.87 73 CYS A N 1
ATOM 553 C CA . CYS A 1 73 ? 1.150 0.876 -0.528 1.00 11.54 73 CYS A CA 1
ATOM 554 C C . CYS A 1 73 ? 1.233 -0.143 -1.656 1.00 13.92 73 CYS A C 1
ATOM 555 O O . CYS A 1 73 ? 0.683 -1.239 -1.528 1.00 13.31 73 CYS A O 1
ATOM 558 N N . GLU A 1 74 ? 1.900 0.206 -2.752 1.00 16.13 74 GLU A N 1
ATOM 559 C CA . GLU A 1 74 ? 1.999 -0.709 -3.881 1.00 20.37 74 GLU A CA 1
ATOM 560 C C . GLU A 1 74 ? 3.132 -1.716 -3.772 1.00 21.91 74 GLU A C 1
ATOM 561 O O . GLU A 1 74 ? 3.428 -2.239 -2.699 1.00 22.30 74 GLU A O 1
ATOM 567 N N . ASP A 1 75 ? 3.751 -1.980 -4.915 1.00 22.82 75 ASP A N 1
ATOM 568 C CA . ASP A 1 75 ? 4.851 -2.923 -5.036 1.00 24.31 75 ASP A CA 1
ATOM 569 C C . ASP A 1 75 ? 5.810 -2.920 -3.849 1.00 22.27 75 ASP A C 1
ATOM 570 O O . ASP A 1 75 ? 6.393 -1.890 -3.503 1.00 23.68 75 ASP A O 1
ATOM 575 N N . GLY A 1 76 ? 5.950 -4.082 -3.217 1.00 21.48 76 GLY A N 1
ATOM 576 C CA . GLY A 1 76 ? 6.861 -4.211 -2.094 1.00 17.25 76 GLY A CA 1
ATOM 577 C C . GLY A 1 76 ? 6.346 -3.852 -0.711 1.00 14.40 76 GLY A C 1
ATOM 578 O O . GLY A 1 76 ? 7.040 -4.098 0.276 1.00 14.13 76 GLY A O 1
ATOM 579 N N . CYS A 1 77 ? 5.150 -3.273 -0.625 1.00 12.23 77 CYS A N 1
ATOM 580 C CA . CYS A 1 77 ? 4.585 -2.898 0.669 1.00 10.79 77 CYS A CA 1
ATOM 581 C C . CYS A 1 77 ? 4.633 -4.089 1.626 1.00 11.10 77 CYS A C 1
ATOM 582 O O . CYS A 1 77 ? 4.308 -5.215 1.251 1.00 12.01 77 CYS A O 1
ATOM 585 N N . GLN A 1 78 ? 5.047 -3.828 2.863 1.00 9.97 78 GLN A N 1
ATOM 586 C CA . GLN A 1 78 ? 5.197 -4.877 3.867 1.00 10.58 78 GLN A CA 1
ATOM 587 C C . GLN A 1 78 ? 3.988 -5.165 4.748 1.00 10.47 78 GLN A C 1
ATOM 588 O O . GLN A 1 78 ? 3.858 -6.273 5.269 1.00 11.70 78 GLN A O 1
ATOM 594 N N . SER A 1 79 ? 3.115 -4.182 4.936 1.00 10.14 79 SER A N 1
ATOM 595 C CA . SER A 1 79 ? 1.947 -4.390 5.785 1.00 10.66 79 SER A CA 1
ATOM 596 C C . SER A 1 79 ? 0.908 -3.295 5.617 1.00 10.59 79 SER A C 1
ATOM 597 O O . SER A 1 79 ? 1.226 -2.194 5.161 1.00 9.42 79 SER A O 1
ATOM 600 N N . GLN A 1 80 ? -0.329 -3.611 6.001 1.00 10.43 80 GLN A N 1
ATOM 601 C CA . GLN A 1 80 ? -1.451 -2.682 5.917 1.00 10.41 80 GLN A CA 1
ATOM 602 C C . GLN A 1 80 ? -1.458 -1.982 4.564 1.00 10.83 80 GLN A C 1
ATOM 603 O O . GLN A 1 80 ? -1.626 -0.769 4.473 1.00 11.17 80 GLN A O 1
ATOM 609 N N . CYS A 1 81 ? -1.301 -2.783 3.513 1.00 11.32 81 CYS A N 1
ATOM 610 C CA . CYS A 1 81 ? -1.236 -2.282 2.145 1.00 12.60 81 CYS A CA 1
ATOM 611 C C . CYS A 1 81 ? -2.569 -1.928 1.503 1.00 14.42 81 CYS A C 1
ATOM 612 O O . CYS A 1 81 ? -2.599 -1.216 0.501 1.00 16.70 81 CYS A O 1
ATOM 615 N N . ASP A 1 82 ? -3.666 -2.425 2.063 1.00 15.99 82 ASP A N 1
ATOM 616 C CA . ASP A 1 82 ? -4.982 -2.118 1.518 1.00 16.63 82 ASP A CA 1
ATOM 617 C C . ASP A 1 82 ? -5.988 -1.837 2.628 1.00 17.11 82 ASP A C 1
ATOM 618 O O . ASP A 1 82 ? -5.564 -1.770 3.803 1.00 14.72 82 ASP A O 1
#